Protein AF-A0A7C5PX32-F1 (afdb_monomer_lite)

Sequence (142 aa):
PVPVNSYALRSGPKAGMATVAAAGPLSNLALAILAAIPVRLGVVEAASIFSGGMLNFFLPTTSQLFYTFIWLNVVLLLFNLLPIAPLDGFKVLLGFLPWPASETFRKSEPFGPLILLALVFLPTGLTTILTGLTNWIVGILV

Structure (mmCIF, N/CA/C/O backbone):
data_AF-A0A7C5PX32-F1
#
_entry.id   AF-A0A7C5PX32-F1
#
loop_
_atom_site.group_PDB
_atom_site.id
_atom_site.type_symbol
_atom_site.label_atom_id
_atom_site.label_alt_id
_atom_site.label_comp_id
_atom_site.label_asym_id
_atom_site.label_entity_id
_atom_site.label_seq_id
_atom_site.pdbx_PDB_ins_code
_atom_site.Cartn_x
_atom_site.Cartn_y
_atom_site.Cartn_z
_atom_site.occupancy
_atom_site.B_iso_or_equiv
_atom_site.auth_seq_id
_atom_site.auth_comp_id
_atom_site.auth_asym_id
_atom_site.auth_atom_id
_atom_site.pdbx_PDB_model_num
ATOM 1 N N . PRO A 1 1 ? -7.378 14.233 2.253 1.00 53.72 1 PRO A N 1
ATOM 2 C CA . PRO A 1 1 ? -8.317 13.097 2.402 1.00 53.72 1 PRO A CA 1
ATOM 3 C C . PRO A 1 1 ? -9.774 13.573 2.397 1.00 53.72 1 PRO A C 1
ATOM 5 O O . PRO A 1 1 ? -10.098 14.551 3.064 1.00 53.72 1 PRO A O 1
ATOM 8 N N . VAL A 1 2 ? -10.626 12.906 1.617 1.00 65.50 2 VAL A N 1
ATOM 9 C CA . VAL A 1 2 ? -12.067 13.193 1.593 1.00 65.50 2 VAL A CA 1
ATOM 10 C C . VAL A 1 2 ? -12.720 12.409 2.740 1.00 65.50 2 VAL A C 1
ATOM 12 O O . VAL A 1 2 ? -12.552 11.189 2.788 1.00 65.50 2 VAL A O 1
ATOM 15 N N . PRO A 1 3 ? -13.400 13.064 3.698 1.00 77.44 3 PRO A N 1
ATOM 16 C CA . PRO A 1 3 ? -14.045 12.369 4.806 1.00 77.44 3 PRO A CA 1
ATOM 17 C C . PRO A 1 3 ? -15.200 11.495 4.299 1.00 77.44 3 PRO A C 1
ATOM 19 O O . PRO A 1 3 ? -16.061 11.956 3.553 1.00 77.44 3 PRO A O 1
ATOM 22 N N . VAL A 1 4 ? -15.215 10.225 4.715 1.00 80.75 4 VAL A N 1
ATOM 23 C CA . VAL A 1 4 ? -16.259 9.249 4.368 1.00 80.75 4 VAL A CA 1
ATOM 24 C C . VAL A 1 4 ? -17.163 9.042 5.575 1.00 80.75 4 VAL A C 1
ATOM 26 O O . VAL A 1 4 ? -16.684 8.771 6.676 1.00 80.75 4 VAL A O 1
ATOM 29 N N . ASN A 1 5 ? -18.476 9.140 5.374 1.00 86.06 5 ASN A N 1
ATOM 30 C CA . ASN A 1 5 ? -19.449 8.815 6.412 1.00 86.06 5 ASN A CA 1
ATOM 31 C C . ASN A 1 5 ? -19.663 7.294 6.474 1.00 86.06 5 ASN A C 1
ATOM 33 O O . ASN A 1 5 ? -20.318 6.721 5.604 1.00 86.06 5 ASN A O 1
ATOM 37 N N . SER A 1 6 ? -19.133 6.646 7.513 1.00 83.44 6 SER A N 1
ATOM 38 C CA . SER A 1 6 ? -19.230 5.193 7.699 1.00 83.44 6 SER A CA 1
ATOM 39 C C . SER A 1 6 ? -20.674 4.703 7.859 1.00 83.44 6 SER A C 1
ATOM 41 O O . SER A 1 6 ? -21.015 3.633 7.359 1.00 83.44 6 SER A O 1
ATOM 43 N N . TYR A 1 7 ? -21.556 5.490 8.479 1.00 86.56 7 TYR A N 1
ATOM 44 C CA . TYR A 1 7 ? -22.955 5.110 8.714 1.00 86.56 7 TYR A CA 1
ATOM 45 C C . TYR A 1 7 ? -23.816 5.111 7.445 1.00 86.56 7 TYR A C 1
ATOM 47 O O . TYR A 1 7 ? -24.890 4.518 7.440 1.00 86.56 7 TYR A O 1
ATOM 55 N N . ALA A 1 8 ? -23.349 5.740 6.363 1.00 88.38 8 ALA A N 1
ATOM 56 C CA . ALA A 1 8 ? -24.052 5.783 5.082 1.00 88.38 8 ALA A CA 1
ATOM 57 C C . ALA A 1 8 ? -23.700 4.606 4.147 1.00 88.38 8 ALA A C 1
ATOM 59 O O . ALA A 1 8 ? -24.224 4.516 3.036 1.00 88.38 8 ALA A O 1
ATOM 60 N N . LEU A 1 9 ? -22.793 3.709 4.555 1.00 88.81 9 LEU A N 1
ATOM 61 C CA . LEU A 1 9 ? -22.312 2.618 3.708 1.00 88.81 9 LEU A CA 1
ATOM 62 C C . LEU A 1 9 ? -23.274 1.423 3.727 1.00 88.81 9 LEU A C 1
ATOM 64 O O . LEU A 1 9 ? -23.661 0.939 4.789 1.00 88.81 9 LEU A O 1
ATOM 68 N N . ARG A 1 10 ? -23.607 0.899 2.536 1.00 83.88 10 ARG A N 1
ATOM 69 C CA . ARG A 1 10 ? -24.564 -0.215 2.350 1.00 83.88 10 ARG A CA 1
ATOM 70 C C . ARG A 1 10 ? -24.198 -1.471 3.141 1.00 83.88 10 ARG A C 1
ATOM 72 O O . ARG A 1 10 ? -25.077 -2.124 3.687 1.00 83.88 10 ARG A O 1
ATOM 79 N N . SER A 1 11 ? -22.908 -1.787 3.224 1.00 86.31 11 SER A N 1
ATOM 80 C CA . SER A 1 11 ? -22.393 -2.958 3.950 1.00 86.31 11 SER A CA 1
ATOM 81 C C . SER A 1 11 ? -22.261 -2.721 5.465 1.00 86.31 11 SER A C 1
ATOM 83 O O . SER A 1 11 ? -21.638 -3.515 6.165 1.00 86.31 11 SER A O 1
ATOM 85 N N . GLY A 1 12 ? -22.801 -1.613 5.982 1.00 87.00 12 GLY A N 1
ATOM 86 C CA . GLY A 1 12 ? -22.623 -1.169 7.360 1.00 87.00 12 GLY A CA 1
ATOM 87 C C . GLY A 1 12 ? -21.276 -0.471 7.600 1.00 87.00 12 GLY A C 1
ATOM 88 O O . GLY A 1 12 ? -20.371 -0.525 6.761 1.00 87.00 12 GLY A O 1
ATOM 89 N N . PRO A 1 13 ? -21.102 0.173 8.767 1.00 85.06 13 PRO A N 1
ATOM 90 C CA . PRO A 1 13 ? -19.966 1.056 9.030 1.00 85.06 13 PRO A CA 1
ATOM 91 C C . PRO A 1 13 ? -18.620 0.337 9.037 1.00 85.06 13 PRO A C 1
ATOM 93 O O . PRO A 1 13 ? -17.615 0.909 8.634 1.00 85.06 13 PRO A O 1
ATOM 96 N N . LYS A 1 14 ? -18.592 -0.928 9.452 1.00 85.12 14 LYS A N 1
ATOM 97 C CA . LYS A 1 14 ? -17.362 -1.707 9.584 1.00 85.12 14 LYS A CA 1
ATOM 98 C C . LYS A 1 14 ? -16.898 -2.295 8.250 1.00 85.12 14 LYS A C 1
ATOM 100 O O . LYS A 1 14 ? -15.818 -1.958 7.769 1.00 85.12 14 LYS A O 1
ATOM 105 N N . ALA A 1 15 ? -17.729 -3.131 7.627 1.00 86.38 15 ALA A N 1
ATOM 106 C CA . ALA A 1 15 ? -17.393 -3.751 6.346 1.00 86.38 15 ALA A CA 1
ATOM 107 C C . ALA A 1 15 ? -17.349 -2.721 5.206 1.00 86.38 15 ALA A C 1
ATOM 109 O O . ALA A 1 15 ? -16.509 -2.822 4.312 1.00 86.38 15 ALA A O 1
ATOM 110 N N . GLY A 1 16 ? -18.191 -1.685 5.262 1.00 89.38 16 GLY A N 1
ATOM 111 C CA . GLY A 1 16 ? -18.134 -0.568 4.327 1.00 89.38 16 GLY A CA 1
ATOM 112 C C . GLY A 1 16 ? -16.792 0.162 4.388 1.00 89.38 16 GLY A C 1
ATOM 113 O O . GLY A 1 16 ? -16.152 0.335 3.354 1.00 89.38 16 GLY A O 1
ATOM 114 N N . MET A 1 17 ? -16.329 0.541 5.584 1.00 91.00 17 MET A N 1
ATOM 115 C CA . MET A 1 17 ? -15.040 1.229 5.737 1.00 91.00 17 MET A CA 1
ATOM 116 C C . MET A 1 17 ? -13.861 0.365 5.288 1.00 91.00 17 MET A C 1
ATOM 118 O O . MET A 1 17 ? -12.936 0.878 4.667 1.00 91.00 17 MET A O 1
ATOM 122 N N . ALA A 1 18 ? -13.909 -0.942 5.545 1.00 91.12 18 ALA A N 1
ATOM 123 C CA . ALA A 1 18 ? -12.892 -1.871 5.065 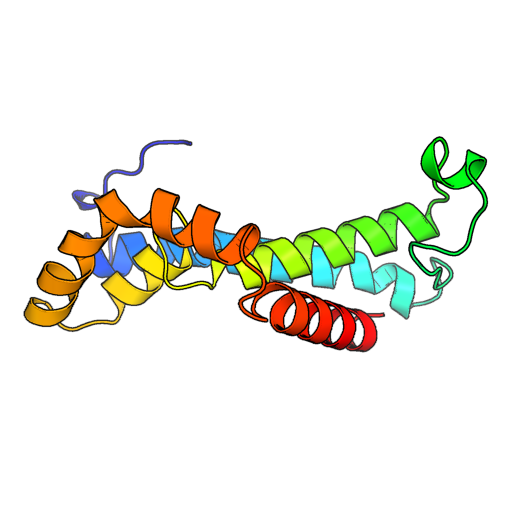1.00 91.12 18 ALA A CA 1
ATOM 124 C C . ALA A 1 18 ? -12.883 -2.000 3.537 1.00 91.12 18 ALA A C 1
ATOM 126 O O . ALA A 1 18 ? -11.816 -2.038 2.935 1.00 91.12 18 ALA A O 1
ATOM 127 N N . THR A 1 19 ? -14.056 -1.993 2.899 1.00 90.88 19 THR A N 1
ATOM 128 C CA . THR A 1 19 ? -14.169 -2.009 1.431 1.00 90.88 19 THR A CA 1
ATOM 129 C C . THR A 1 19 ? -13.584 -0.734 0.821 1.00 90.88 19 THR A C 1
ATOM 131 O O . THR A 1 19 ? -12.829 -0.797 -0.145 1.00 90.88 19 THR A O 1
ATOM 134 N N . VAL A 1 20 ? -13.886 0.426 1.413 1.00 91.12 20 VAL A N 1
ATOM 135 C CA . VAL A 1 20 ? -13.322 1.715 0.985 1.00 91.12 20 VAL A CA 1
ATOM 136 C C . VAL A 1 20 ? -11.804 1.733 1.162 1.00 91.12 20 VAL A C 1
ATOM 138 O O . VAL A 1 20 ? -11.096 2.161 0.259 1.00 91.12 20 VAL A O 1
ATOM 141 N N . ALA A 1 21 ? -11.295 1.230 2.288 1.00 91.44 21 ALA A N 1
ATOM 142 C CA . ALA A 1 21 ? -9.859 1.144 2.531 1.00 91.44 21 ALA A CA 1
ATOM 143 C C . ALA A 1 21 ? -9.162 0.195 1.542 1.00 91.44 21 ALA A C 1
ATOM 145 O O . ALA A 1 21 ? -8.103 0.523 1.022 1.00 91.44 21 ALA A O 1
ATOM 146 N N . ALA A 1 22 ? -9.779 -0.940 1.201 1.00 93.69 22 ALA A N 1
ATOM 147 C CA . ALA A 1 22 ? -9.233 -1.873 0.216 1.00 93.69 22 ALA A CA 1
ATOM 148 C C . ALA A 1 22 ? -9.116 -1.267 -1.196 1.00 93.69 22 ALA A C 1
ATOM 150 O O . ALA A 1 22 ? -8.268 -1.703 -1.977 1.00 93.69 22 ALA A O 1
ATOM 151 N N . ALA A 1 23 ? -9.913 -0.244 -1.526 1.00 93.44 23 ALA A N 1
ATOM 152 C CA . ALA A 1 23 ? -9.848 0.423 -2.824 1.00 93.44 23 ALA A CA 1
ATOM 153 C C . ALA A 1 23 ? -8.473 1.060 -3.096 1.00 93.44 23 ALA A C 1
ATOM 155 O O . ALA A 1 23 ? -8.028 1.055 -4.242 1.00 93.44 23 ALA A O 1
ATOM 156 N N . GLY A 1 24 ? -7.775 1.546 -2.062 1.00 92.25 24 GLY A N 1
ATOM 157 C CA . GLY A 1 24 ? -6.422 2.097 -2.182 1.00 92.25 24 GLY A CA 1
ATOM 158 C C . GLY A 1 24 ? -5.420 1.062 -2.713 1.00 92.25 24 GLY A C 1
ATOM 159 O O . GLY A 1 24 ? -4.969 1.201 -3.852 1.00 92.25 24 GLY A O 1
ATOM 160 N N . PRO A 1 25 ? -5.114 -0.013 -1.958 1.00 95.12 25 PRO A N 1
ATOM 161 C CA . PRO A 1 25 ? -4.276 -1.122 -2.417 1.00 95.12 25 PRO A CA 1
ATOM 162 C C . PRO A 1 25 ? -4.681 -1.665 -3.795 1.00 95.12 25 PRO A C 1
ATOM 164 O O . PRO A 1 25 ? -3.830 -1.829 -4.667 1.00 95.12 25 PRO A O 1
ATOM 167 N N . LEU A 1 26 ? -5.978 -1.891 -4.029 1.00 96.44 26 LEU A N 1
ATOM 168 C CA . LEU A 1 26 ? -6.464 -2.427 -5.304 1.00 96.44 26 LEU A CA 1
ATOM 169 C C . LEU A 1 26 ? -6.217 -1.474 -6.480 1.00 96.44 26 LEU A C 1
ATOM 171 O O . LEU A 1 26 ? -5.853 -1.932 -7.562 1.00 96.44 26 LEU A O 1
ATOM 175 N N . SER A 1 27 ? -6.364 -0.162 -6.277 1.00 96.62 27 SER A N 1
ATOM 176 C CA . SER A 1 27 ? -6.051 0.839 -7.302 1.00 96.62 27 SER A CA 1
ATOM 177 C C . SER A 1 27 ? -4.561 0.867 -7.640 1.00 96.62 27 SER A C 1
ATOM 179 O O . SER A 1 27 ? -4.215 0.847 -8.817 1.00 96.62 27 SER A O 1
ATOM 181 N N . ASN A 1 28 ? -3.682 0.797 -6.637 1.00 97.38 28 ASN A N 1
ATOM 182 C CA . ASN A 1 28 ? -2.236 0.718 -6.851 1.00 97.38 28 ASN A CA 1
ATOM 183 C C . ASN A 1 28 ? -1.854 -0.545 -7.638 1.00 97.38 28 ASN A C 1
ATOM 185 O O . ASN A 1 28 ? -1.089 -0.476 -8.597 1.00 97.38 28 ASN A O 1
ATOM 189 N N . LEU A 1 29 ? -2.431 -1.700 -7.288 1.00 97.19 29 LEU A N 1
ATOM 190 C CA . LEU A 1 29 ? -2.226 -2.938 -8.041 1.00 97.19 29 LEU A CA 1
ATOM 191 C C . LEU A 1 29 ? -2.691 -2.797 -9.498 1.00 97.19 29 LEU A C 1
ATOM 193 O O . LEU A 1 29 ? -1.957 -3.162 -10.415 1.00 97.19 29 LEU A O 1
ATOM 197 N N . ALA A 1 30 ? -3.887 -2.248 -9.721 1.00 97.81 30 ALA A N 1
ATOM 198 C CA . ALA A 1 30 ? -4.421 -2.041 -11.062 1.00 97.81 30 ALA A CA 1
ATOM 199 C C . ALA A 1 30 ? -3.526 -1.107 -11.890 1.00 97.81 30 ALA A C 1
ATOM 201 O O . ALA A 1 30 ? -3.204 -1.424 -13.032 1.00 97.81 30 ALA A O 1
ATOM 202 N N . LEU A 1 31 ? -3.068 0.006 -11.311 1.00 97.62 31 LEU A N 1
ATOM 203 C CA . LEU A 1 31 ? -2.163 0.950 -11.968 1.00 97.62 31 LEU A CA 1
ATOM 204 C C . LEU A 1 31 ? -0.810 0.311 -12.308 1.00 97.62 31 LEU A C 1
ATOM 206 O O . LEU A 1 31 ? -0.316 0.509 -13.417 1.00 97.62 31 LEU A O 1
ATOM 210 N N . ALA A 1 32 ? -0.238 -0.489 -11.402 1.00 96.69 32 ALA A N 1
ATOM 211 C CA . ALA A 1 32 ? 0.997 -1.227 -11.662 1.00 96.69 32 ALA A CA 1
ATOM 212 C C . ALA A 1 32 ? 0.837 -2.212 -12.830 1.00 96.69 32 ALA A C 1
ATOM 214 O O . ALA A 1 32 ? 1.678 -2.244 -13.726 1.00 96.69 32 ALA A O 1
ATOM 215 N N . ILE A 1 33 ? -0.260 -2.977 -12.857 1.00 96.44 33 ILE A N 1
ATOM 216 C CA . ILE A 1 33 ? -0.553 -3.927 -13.940 1.00 96.44 33 ILE A CA 1
ATOM 217 C C . ILE A 1 33 ? -0.745 -3.190 -15.268 1.00 96.44 33 ILE A C 1
ATOM 219 O O . ILE A 1 33 ? -0.142 -3.569 -16.268 1.00 96.44 33 ILE A O 1
ATOM 223 N N . LEU A 1 34 ? -1.550 -2.125 -15.288 1.00 96.50 34 LEU A N 1
ATOM 224 C CA . LEU A 1 34 ? -1.817 -1.360 -16.507 1.00 96.50 34 LEU A CA 1
ATOM 225 C C . LEU A 1 34 ? -0.541 -0.735 -17.083 1.00 96.50 34 LEU A C 1
ATOM 227 O O . LEU A 1 34 ? -0.344 -0.761 -18.296 1.00 96.50 34 LEU A O 1
ATOM 231 N N . ALA A 1 35 ? 0.348 -0.226 -16.228 1.00 94.44 35 ALA A N 1
ATOM 232 C CA . ALA A 1 35 ? 1.635 0.310 -16.657 1.00 94.44 35 ALA A CA 1
ATOM 233 C C . ALA A 1 35 ? 2.629 -0.778 -17.099 1.00 94.44 35 ALA A C 1
ATOM 235 O O . ALA A 1 35 ? 3.489 -0.507 -17.931 1.00 94.44 35 ALA A O 1
ATOM 236 N N . ALA A 1 36 ? 2.508 -2.012 -16.606 1.00 93.38 36 ALA A N 1
ATOM 237 C CA . ALA A 1 36 ? 3.358 -3.121 -17.034 1.00 93.38 36 ALA A CA 1
ATOM 238 C C . ALA A 1 36 ? 3.014 -3.644 -18.441 1.00 93.38 36 ALA A C 1
ATOM 240 O O . ALA A 1 36 ? 3.889 -4.183 -19.119 1.00 93.38 36 ALA A O 1
ATOM 241 N N . ILE A 1 37 ? 1.774 -3.458 -18.917 1.00 94.38 37 ILE A N 1
ATOM 242 C CA . ILE A 1 37 ? 1.323 -3.969 -20.225 1.00 94.38 37 ILE A CA 1
ATOM 243 C C . ILE A 1 37 ? 2.213 -3.476 -21.387 1.00 94.38 37 ILE A C 1
ATOM 245 O O . ILE A 1 37 ? 2.722 -4.326 -22.119 1.00 94.38 37 ILE A O 1
ATOM 249 N N . PRO A 1 38 ? 2.471 -2.164 -21.578 1.00 90.75 38 PRO A N 1
ATOM 250 C CA . PRO A 1 38 ? 3.331 -1.693 -22.669 1.00 90.75 38 PRO A CA 1
ATOM 251 C C . PRO A 1 38 ? 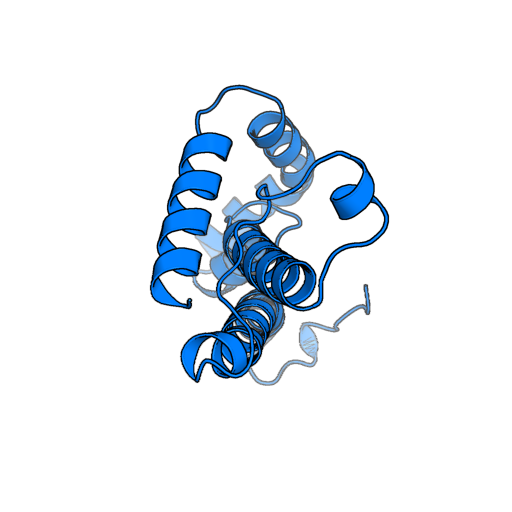4.768 -2.216 -22.593 1.00 90.75 38 PRO A C 1
ATOM 253 O O . PRO A 1 38 ? 5.380 -2.468 -23.629 1.00 90.75 38 PRO A O 1
ATOM 256 N N . VAL A 1 39 ? 5.298 -2.408 -21.381 1.00 89.94 39 VAL A N 1
ATOM 257 C CA . VAL A 1 39 ? 6.653 -2.941 -21.182 1.00 89.94 39 VAL A CA 1
ATOM 258 C C . VAL A 1 39 ? 6.708 -4.409 -21.604 1.00 89.94 39 VAL A C 1
ATOM 260 O O . VAL A 1 39 ? 7.581 -4.815 -22.365 1.00 89.94 39 VAL A O 1
ATOM 263 N N . ARG A 1 40 ? 5.708 -5.200 -21.206 1.00 88.56 40 ARG A N 1
ATOM 264 C CA . ARG A 1 40 ? 5.639 -6.632 -21.520 1.00 88.56 40 ARG A CA 1
ATOM 265 C C . ARG A 1 40 ? 5.349 -6.934 -22.987 1.00 88.56 40 ARG A C 1
ATOM 267 O O . ARG A 1 40 ? 5.747 -7.979 -23.492 1.00 88.56 40 ARG A O 1
ATOM 274 N N . LEU A 1 41 ? 4.667 -6.021 -23.673 1.00 91.62 41 LEU A N 1
ATOM 275 C CA . LEU A 1 41 ? 4.454 -6.083 -25.119 1.00 91.62 41 LEU A CA 1
ATOM 276 C C . LEU A 1 41 ? 5.678 -5.612 -25.926 1.00 91.62 41 LEU A C 1
ATOM 278 O O . LEU A 1 41 ? 5.624 -5.622 -27.153 1.00 91.62 41 LEU A O 1
ATOM 282 N N . GLY A 1 42 ? 6.760 -5.181 -25.267 1.00 86.75 42 GLY A N 1
ATOM 283 C CA . GLY A 1 42 ? 7.967 -4.675 -25.927 1.00 86.75 42 GLY A CA 1
ATOM 284 C C . GLY A 1 42 ? 7.792 -3.303 -26.584 1.00 86.75 42 GLY A C 1
ATOM 285 O O . GLY A 1 42 ? 8.658 -2.877 -27.341 1.00 86.75 42 GLY A O 1
ATOM 286 N N . VAL A 1 43 ? 6.687 -2.599 -26.305 1.00 88.25 43 VAL A N 1
ATOM 287 C CA . VAL A 1 43 ? 6.459 -1.217 -26.768 1.00 88.25 43 VAL A CA 1
ATOM 288 C C . VAL A 1 43 ? 7.384 -0.249 -26.028 1.00 88.25 43 VAL A C 1
ATOM 290 O O . VAL A 1 43 ? 7.797 0.770 -26.574 1.00 88.25 43 VAL A O 1
ATOM 293 N N . VAL A 1 44 ? 7.715 -0.579 -24.779 1.00 84.62 44 VAL A N 1
ATOM 294 C CA . VAL A 1 44 ? 8.679 0.137 -23.947 1.00 84.62 44 VAL A CA 1
ATOM 295 C C . VAL A 1 44 ? 9.790 -0.838 -23.577 1.00 84.62 44 VAL A C 1
ATOM 297 O O . VAL A 1 44 ? 9.510 -1.915 -23.058 1.00 84.62 44 VAL A O 1
ATOM 300 N N . GLU A 1 45 ? 11.046 -0.469 -23.828 1.00 79.06 45 GLU A N 1
ATOM 301 C CA . GLU A 1 45 ? 12.188 -1.296 -23.432 1.00 79.06 45 GLU A CA 1
ATOM 302 C C . GLU A 1 45 ? 12.229 -1.480 -21.911 1.00 79.06 45 GLU A C 1
ATOM 304 O O . GLU A 1 45 ? 12.031 -0.530 -21.147 1.00 79.06 45 GLU A O 1
ATOM 309 N N . ALA A 1 46 ? 12.525 -2.702 -21.467 1.00 67.06 46 ALA A N 1
ATOM 310 C CA . ALA A 1 46 ? 12.755 -2.981 -20.059 1.00 67.06 46 ALA A CA 1
ATOM 311 C C . ALA A 1 46 ? 14.055 -2.289 -19.613 1.00 67.06 46 ALA A C 1
ATOM 313 O O . ALA A 1 46 ? 15.157 -2.747 -19.907 1.00 67.06 46 ALA A O 1
ATOM 314 N N . ALA A 1 47 ? 13.923 -1.165 -18.911 1.00 66.00 47 ALA A N 1
ATOM 315 C CA . ALA A 1 47 ? 15.039 -0.478 -18.270 1.00 66.00 47 ALA A CA 1
ATOM 316 C C . ALA A 1 47 ? 15.045 -0.751 -16.766 1.00 66.00 47 ALA A C 1
ATOM 318 O O . ALA A 1 47 ? 13.999 -0.933 -16.148 1.00 66.00 47 ALA A O 1
ATOM 319 N N . SER A 1 48 ? 16.229 -0.718 -16.157 1.00 63.31 48 SER A N 1
ATOM 320 C CA . SER A 1 48 ? 16.347 -0.702 -14.698 1.00 63.31 48 SER A CA 1
ATOM 321 C C . SER A 1 48 ? 16.249 0.733 -14.168 1.00 63.31 48 SER A C 1
ATOM 323 O O . SER A 1 48 ? 16.707 1.671 -14.822 1.00 63.31 48 SER A O 1
ATOM 325 N N . ILE A 1 49 ? 15.713 0.920 -12.954 1.00 57.84 49 ILE A N 1
ATOM 326 C CA . ILE A 1 49 ? 15.641 2.247 -12.293 1.00 57.84 49 ILE A CA 1
ATOM 327 C C . ILE A 1 49 ? 17.027 2.904 -12.214 1.00 57.84 49 ILE A C 1
ATOM 329 O O . ILE A 1 49 ? 17.152 4.120 -12.318 1.00 57.84 49 ILE A O 1
ATOM 333 N N . PHE A 1 50 ? 18.078 2.092 -12.072 1.00 57.16 50 PHE A N 1
ATOM 334 C CA . PHE A 1 50 ? 19.443 2.551 -11.817 1.00 57.16 50 PHE A CA 1
ATOM 335 C C . PHE A 1 50 ? 20.368 2.502 -13.041 1.00 57.16 50 PHE A C 1
ATOM 337 O O . PHE A 1 50 ? 21.552 2.812 -12.920 1.00 57.16 50 PHE A O 1
ATOM 344 N N . SER A 1 51 ? 19.869 2.140 -14.230 1.00 56.94 51 SER A N 1
ATOM 345 C CA . SER A 1 51 ? 20.671 2.209 -15.457 1.00 56.94 51 SER A CA 1
ATOM 346 C C . SER A 1 51 ? 20.711 3.650 -15.957 1.00 56.94 51 SER A C 1
ATOM 348 O O . SER A 1 51 ? 19.852 4.085 -16.722 1.00 56.94 51 SER A O 1
ATOM 350 N N . GLY A 1 52 ? 21.694 4.416 -15.489 1.00 59.03 52 GLY A N 1
ATOM 351 C CA . GLY A 1 52 ? 21.916 5.787 -15.935 1.00 59.03 52 GLY A CA 1
ATOM 352 C C . GLY A 1 52 ? 22.785 6.605 -14.989 1.00 59.03 52 GLY A C 1
ATOM 353 O O . GLY A 1 52 ? 22.667 6.486 -13.775 1.00 59.03 52 GLY A O 1
ATOM 354 N N . GLY A 1 53 ? 23.652 7.457 -15.542 1.00 62.81 53 GLY A N 1
ATOM 355 C CA . GLY A 1 53 ? 24.370 8.469 -14.758 1.00 62.81 53 GLY A CA 1
ATOM 356 C C . GLY A 1 53 ? 23.431 9.563 -14.230 1.00 62.81 53 GLY A C 1
ATOM 357 O O . GLY A 1 53 ? 22.245 9.578 -14.552 1.00 62.81 53 GLY A O 1
ATOM 358 N N . MET A 1 54 ? 23.963 10.528 -13.467 1.00 61.97 54 MET A N 1
ATOM 359 C CA . MET A 1 54 ? 23.175 11.607 -12.836 1.00 61.97 54 MET A CA 1
ATOM 360 C C . MET A 1 54 ? 22.223 12.357 -13.785 1.00 61.97 54 MET A C 1
ATOM 362 O O . MET A 1 54 ? 21.195 12.853 -13.337 1.00 61.97 54 MET A O 1
ATOM 366 N N . LEU A 1 55 ? 22.524 12.437 -15.085 1.00 63.84 55 LEU A N 1
ATOM 367 C CA . LEU A 1 55 ? 21.638 13.072 -16.068 1.00 63.84 55 LEU A CA 1
ATOM 368 C C . LEU A 1 55 ? 20.287 12.353 -16.210 1.00 63.84 55 LEU A C 1
ATOM 370 O O . LEU A 1 55 ? 19.264 13.024 -16.316 1.00 63.84 55 LEU A O 1
ATOM 374 N N . ASN A 1 56 ? 20.257 11.020 -16.116 1.00 66.81 56 ASN A N 1
ATOM 375 C CA . ASN A 1 56 ? 19.017 10.239 -16.202 1.00 66.81 56 ASN A CA 1
ATOM 376 C C . ASN A 1 56 ? 18.150 10.376 -14.940 1.00 66.81 56 ASN A C 1
ATOM 378 O O . ASN A 1 56 ? 16.968 10.053 -14.972 1.00 66.81 56 ASN A O 1
ATOM 382 N N . PHE A 1 57 ? 18.712 10.872 -13.832 1.00 66.44 57 PHE A N 1
ATOM 383 C CA . PHE A 1 57 ? 17.925 11.222 -12.648 1.00 66.44 57 PHE A CA 1
ATOM 384 C C . PHE A 1 57 ? 17.091 12.491 -12.882 1.00 66.44 57 PHE A C 1
ATOM 386 O O . PHE A 1 57 ? 15.954 12.575 -12.427 1.00 66.44 57 PHE A O 1
ATOM 393 N N . PHE A 1 58 ? 17.636 13.470 -13.615 1.00 70.69 58 PHE A N 1
ATOM 394 C CA . PHE A 1 58 ? 16.938 14.723 -13.928 1.00 70.69 58 PHE A CA 1
ATOM 395 C C . PHE A 1 58 ? 16.061 14.626 -15.182 1.00 70.69 58 PHE A C 1
ATOM 397 O O . PHE A 1 58 ? 15.029 15.289 -15.255 1.00 70.69 58 PHE A O 1
ATOM 404 N N . LEU A 1 59 ? 16.459 13.808 -16.160 1.00 77.44 59 LEU A N 1
ATOM 405 C CA . LEU A 1 59 ? 15.740 13.584 -17.415 1.00 77.44 59 LEU A CA 1
ATOM 406 C C . LEU A 1 59 ? 15.545 12.077 -17.636 1.00 77.44 59 LEU A C 1
ATOM 408 O O . LEU A 1 59 ? 16.269 11.474 -18.431 1.00 77.44 59 LEU A O 1
ATOM 412 N N . PRO A 1 60 ? 14.602 11.449 -16.912 1.00 78.44 60 PRO A N 1
ATOM 413 C CA . PRO A 1 60 ? 14.353 10.023 -17.044 1.00 78.44 60 PRO A CA 1
ATOM 414 C C . PRO A 1 60 ? 13.807 9.691 -18.434 1.00 78.44 60 PRO A C 1
ATOM 416 O O . PRO A 1 60 ? 12.962 10.404 -18.984 1.00 78.44 60 PRO A O 1
ATOM 419 N N . THR A 1 61 ? 14.264 8.576 -18.998 1.00 84.00 61 THR A N 1
ATOM 420 C CA . THR A 1 61 ? 13.707 8.038 -20.241 1.00 84.00 61 THR A CA 1
ATOM 421 C C . THR A 1 61 ? 12.271 7.560 -20.023 1.00 84.00 61 THR A C 1
ATOM 423 O O . THR A 1 61 ? 11.846 7.272 -18.901 1.00 84.00 61 THR A O 1
ATOM 426 N N . THR A 1 62 ? 11.512 7.393 -21.109 1.00 84.69 62 THR A N 1
ATOM 427 C CA . THR A 1 62 ? 10.163 6.810 -21.045 1.00 84.69 62 THR A CA 1
ATOM 428 C C . THR A 1 62 ? 10.171 5.454 -20.332 1.00 84.69 62 THR A C 1
ATOM 430 O O . THR A 1 62 ? 9.340 5.219 -19.461 1.00 84.69 62 THR A O 1
ATOM 433 N N . SER A 1 63 ? 11.151 4.591 -20.613 1.00 84.88 63 SER A N 1
ATOM 434 C CA . SER A 1 63 ? 11.293 3.294 -19.941 1.00 84.88 63 SER A CA 1
ATOM 435 C C . SER A 1 63 ? 11.528 3.412 -18.432 1.00 84.88 63 SER A C 1
ATOM 437 O O . SER A 1 63 ? 10.888 2.705 -17.653 1.00 84.88 63 SER A O 1
ATOM 439 N N . GLN A 1 64 ? 12.366 4.354 -17.996 1.00 85.00 64 GLN A N 1
ATOM 440 C CA . GLN A 1 64 ? 12.596 4.620 -16.574 1.00 85.00 64 GLN A CA 1
ATOM 441 C C . GLN A 1 64 ? 11.351 5.169 -15.873 1.00 85.00 64 GLN A C 1
ATOM 443 O O . GLN A 1 64 ? 11.085 4.798 -14.728 1.00 85.00 64 GLN A O 1
ATOM 448 N N . LEU A 1 65 ? 10.565 6.015 -16.547 1.00 88.25 65 LEU A N 1
ATOM 449 C CA . LEU A 1 65 ? 9.301 6.525 -16.013 1.00 88.25 65 LEU A CA 1
ATOM 450 C C . LEU A 1 65 ? 8.291 5.399 -15.784 1.00 88.25 65 LEU A C 1
ATOM 452 O O . LEU A 1 65 ? 7.715 5.316 -14.701 1.00 88.25 65 LEU A O 1
ATOM 456 N N . PHE A 1 66 ? 8.118 4.507 -16.763 1.00 90.38 66 PHE A N 1
ATOM 457 C CA . PHE A 1 66 ? 7.235 3.346 -16.633 1.00 90.38 66 PHE A CA 1
ATOM 458 C C . PHE A 1 66 ? 7.676 2.435 -15.491 1.00 90.38 66 PHE A C 1
ATOM 460 O O . PHE A 1 66 ? 6.866 2.104 -14.626 1.00 90.38 66 PHE A O 1
ATOM 467 N N . TYR A 1 67 ? 8.962 2.085 -15.432 1.00 89.31 67 TYR A N 1
ATOM 468 C CA . TYR A 1 67 ? 9.462 1.219 -14.369 1.00 89.31 67 TYR A CA 1
ATOM 469 C C . TYR A 1 67 ? 9.306 1.871 -12.988 1.00 89.31 67 TYR A C 1
ATOM 471 O O . TYR A 1 67 ? 8.823 1.232 -12.056 1.00 89.31 67 TYR A O 1
ATOM 479 N N . THR A 1 68 ? 9.655 3.155 -12.847 1.00 90.19 68 THR A N 1
ATOM 480 C CA . THR A 1 68 ? 9.494 3.897 -11.584 1.00 90.19 68 THR A CA 1
ATOM 481 C C . THR A 1 68 ? 8.028 3.960 -11.170 1.00 90.19 68 THR A C 1
ATOM 483 O O . THR A 1 68 ? 7.709 3.758 -10.002 1.00 90.19 68 THR A O 1
ATOM 486 N N . PHE A 1 69 ? 7.119 4.184 -12.120 1.00 93.44 69 PHE A N 1
ATOM 487 C CA . PHE A 1 69 ? 5.685 4.209 -11.859 1.00 93.44 69 PHE A CA 1
ATOM 488 C C . PHE A 1 69 ? 5.158 2.847 -11.386 1.00 93.44 69 PHE A C 1
ATOM 490 O O . PHE A 1 69 ? 4.430 2.793 -10.393 1.00 93.44 69 PHE A O 1
ATOM 497 N N . ILE A 1 70 ? 5.545 1.749 -12.045 1.00 94.56 70 ILE A N 1
ATOM 498 C CA . ILE A 1 70 ? 5.181 0.384 -11.631 1.00 94.56 70 ILE A CA 1
ATOM 499 C C . ILE A 1 70 ? 5.726 0.116 -10.227 1.00 94.56 70 ILE A C 1
ATOM 501 O O . ILE A 1 70 ? 4.974 -0.280 -9.338 1.00 94.56 70 ILE A O 1
ATOM 505 N N . TRP A 1 71 ? 7.014 0.390 -10.007 1.00 93.94 71 TRP A N 1
ATOM 506 C CA . TRP A 1 71 ? 7.681 0.165 -8.729 1.00 93.94 71 TRP A CA 1
ATOM 507 C C . TRP A 1 71 ? 7.017 0.950 -7.594 1.00 93.94 71 TRP A C 1
ATOM 509 O O . TRP A 1 71 ? 6.686 0.365 -6.566 1.00 93.94 71 TRP A O 1
ATOM 519 N N . LEU A 1 72 ? 6.728 2.241 -7.790 1.00 94.81 72 LEU A N 1
ATOM 520 C CA . LEU A 1 72 ? 6.043 3.070 -6.794 1.00 94.81 72 LEU A CA 1
ATOM 521 C C . LEU A 1 72 ? 4.647 2.543 -6.467 1.00 94.81 72 LEU A C 1
ATOM 523 O O . LEU A 1 72 ? 4.294 2.464 -5.294 1.00 94.81 72 LEU A O 1
ATOM 527 N N . ASN A 1 73 ? 3.862 2.147 -7.469 1.00 97.31 73 ASN A N 1
ATOM 528 C CA . ASN A 1 73 ? 2.539 1.578 -7.225 1.00 97.31 73 ASN A CA 1
ATOM 529 C C . ASN A 1 73 ? 2.623 0.247 -6.462 1.00 97.31 73 ASN A C 1
ATOM 531 O O . ASN A 1 73 ? 1.839 0.026 -5.544 1.00 97.31 73 ASN A O 1
ATOM 535 N N . VAL A 1 74 ? 3.603 -0.613 -6.757 1.00 96.94 74 VAL A N 1
ATOM 536 C CA . VAL A 1 74 ? 3.825 -1.854 -5.993 1.00 96.94 74 VAL A CA 1
ATOM 537 C C . VAL A 1 74 ? 4.255 -1.556 -4.552 1.00 96.94 74 VAL A C 1
ATOM 539 O O . VAL A 1 74 ? 3.724 -2.163 -3.622 1.00 96.94 74 VAL A O 1
ATOM 542 N N . VAL A 1 75 ? 5.154 -0.592 -4.332 1.00 95.50 75 VAL A N 1
ATOM 543 C CA . VAL A 1 75 ? 5.536 -0.168 -2.974 1.00 95.50 75 VAL A CA 1
ATOM 544 C C . VAL A 1 75 ? 4.331 0.375 -2.219 1.00 95.50 75 VAL A C 1
ATOM 546 O O . VAL A 1 75 ? 4.091 -0.038 -1.089 1.00 95.50 75 VAL A O 1
ATOM 549 N N . LEU A 1 76 ? 3.544 1.263 -2.831 1.00 95.62 76 LEU A N 1
ATOM 550 C CA . LEU A 1 76 ? 2.346 1.833 -2.214 1.00 95.62 76 LEU A CA 1
ATOM 551 C C . LEU A 1 76 ? 1.287 0.763 -1.931 1.00 95.62 76 LEU A C 1
ATOM 553 O O . LEU A 1 76 ? 0.623 0.829 -0.901 1.00 95.62 76 LEU A O 1
ATOM 557 N N . LEU A 1 77 ? 1.134 -0.232 -2.809 1.00 96.88 77 LEU A N 1
ATOM 558 C CA . LEU A 1 77 ? 0.307 -1.415 -2.572 1.00 96.88 77 LEU A CA 1
ATOM 559 C C . LEU A 1 77 ? 0.761 -2.143 -1.302 1.00 96.88 77 LEU A C 1
ATOM 561 O O . LEU A 1 77 ? -0.037 -2.308 -0.384 1.00 96.88 77 LEU A O 1
ATOM 565 N N . LEU A 1 78 ? 2.029 -2.558 -1.233 1.00 96.19 78 LEU A N 1
ATOM 566 C CA . LEU A 1 78 ? 2.550 -3.330 -0.102 1.00 96.19 78 LEU A CA 1
ATOM 567 C C . LEU A 1 78 ? 2.519 -2.529 1.201 1.00 96.19 78 LEU A C 1
ATOM 569 O O . LEU A 1 78 ? 2.150 -3.060 2.246 1.00 96.19 78 LEU A O 1
ATOM 573 N N . PHE A 1 79 ? 2.854 -1.243 1.135 1.00 94.19 79 PHE A N 1
ATOM 574 C CA . PHE A 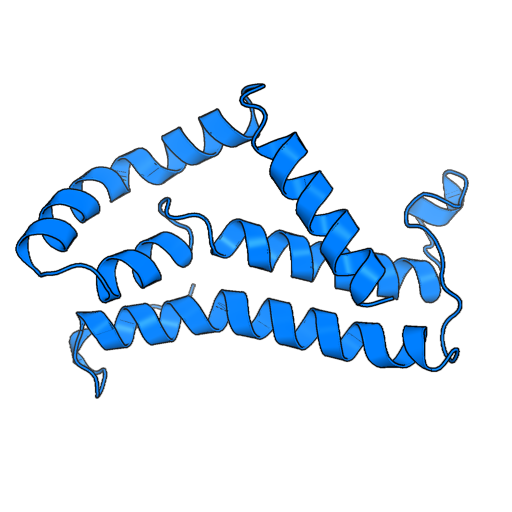1 79 ? 2.817 -0.350 2.283 1.00 94.19 79 PHE A CA 1
ATOM 575 C C . PHE A 1 79 ? 1.384 -0.173 2.790 1.00 94.19 79 PHE A C 1
ATOM 577 O O . PHE A 1 79 ? 1.133 -0.356 3.976 1.00 94.19 79 PHE A O 1
ATOM 584 N N . ASN A 1 80 ? 0.411 0.064 1.903 1.00 95.25 80 ASN A N 1
ATOM 585 C CA . ASN A 1 80 ? -0.995 0.179 2.294 1.00 95.25 80 ASN A CA 1
ATOM 586 C C . ASN A 1 80 ? -1.613 -1.140 2.771 1.00 95.25 80 ASN A C 1
ATOM 588 O O . ASN A 1 80 ? -2.695 -1.097 3.342 1.00 95.25 80 ASN A O 1
ATOM 592 N N . LEU A 1 81 ? -0.969 -2.294 2.586 1.00 94.88 81 LEU A N 1
ATOM 593 C CA . LEU A 1 81 ? -1.416 -3.565 3.166 1.00 94.88 81 LEU A CA 1
ATOM 594 C C . LEU A 1 81 ? -0.921 -3.784 4.603 1.00 94.88 81 LEU A C 1
ATOM 596 O O . LEU A 1 81 ? -1.412 -4.691 5.278 1.00 94.88 81 LEU A O 1
ATOM 600 N N . LEU A 1 82 ? 0.010 -2.965 5.102 1.00 94.44 82 LEU A N 1
ATOM 601 C CA . LEU A 1 82 ? 0.484 -3.081 6.478 1.00 94.44 82 LEU A CA 1
ATOM 602 C C . LEU A 1 82 ? -0.663 -2.793 7.469 1.00 94.44 82 LEU A C 1
ATOM 604 O O . LEU A 1 82 ? -1.353 -1.776 7.342 1.00 94.44 82 LEU A O 1
ATOM 608 N N . PRO A 1 83 ? -0.870 -3.645 8.491 1.00 93.00 83 PRO A N 1
ATOM 609 C CA . PRO A 1 83 ? -1.967 -3.510 9.449 1.00 93.00 83 PRO A CA 1
ATOM 610 C C . PRO A 1 83 ? -1.653 -2.470 10.540 1.00 93.00 83 PRO A C 1
ATOM 612 O O . PRO A 1 83 ? -1.721 -2.761 11.730 1.00 93.00 83 PRO A O 1
ATOM 615 N N . ILE A 1 84 ? -1.262 -1.256 10.147 1.00 93.94 84 ILE A N 1
ATOM 616 C CA . ILE A 1 84 ? -0.787 -0.196 11.048 1.00 93.94 84 ILE A CA 1
ATOM 617 C C . ILE A 1 84 ? -1.467 1.118 10.671 1.00 93.94 84 ILE A C 1
ATOM 619 O O . ILE A 1 84 ? -1.426 1.529 9.516 1.00 93.94 84 ILE A O 1
ATOM 623 N N . ALA A 1 85 ? -2.096 1.800 11.628 1.00 91.81 85 ALA A N 1
ATOM 624 C CA . ALA A 1 85 ? -2.679 3.114 11.366 1.00 91.81 85 ALA A CA 1
ATOM 625 C C . ALA A 1 85 ? -1.574 4.139 11.021 1.00 91.81 85 ALA A C 1
ATOM 627 O O . ALA A 1 85 ? -0.503 4.095 11.623 1.00 91.81 85 ALA A O 1
ATOM 628 N N . PRO A 1 86 ? -1.791 5.078 10.083 1.00 90.94 86 PRO A N 1
ATOM 629 C CA . PRO A 1 86 ? -3.049 5.409 9.406 1.00 90.94 86 PRO A CA 1
ATOM 630 C C . PRO A 1 86 ? -3.293 4.656 8.081 1.00 90.94 86 PRO A C 1
ATOM 632 O O . PRO A 1 86 ? -4.169 5.060 7.315 1.00 90.94 86 PRO A O 1
ATOM 635 N N . LEU A 1 87 ? -2.525 3.602 7.789 1.00 93.44 87 LEU A N 1
ATOM 636 C CA . LEU A 1 87 ? -2.551 2.893 6.506 1.00 93.44 87 LEU A CA 1
ATOM 637 C C . LEU A 1 87 ? -3.864 2.134 6.295 1.00 93.44 87 LEU A C 1
ATOM 639 O O . LEU A 1 87 ? -4.561 1.765 7.245 1.00 93.44 87 LEU A O 1
ATOM 643 N N . ASP A 1 88 ? -4.202 1.880 5.032 1.00 94.25 88 ASP A N 1
ATOM 644 C CA . ASP A 1 88 ? -5.483 1.269 4.672 1.00 94.25 88 ASP A CA 1
ATOM 645 C C . ASP A 1 88 ? -5.634 -0.162 5.212 1.00 94.25 88 ASP A C 1
ATOM 647 O O . ASP A 1 88 ? -6.718 -0.543 5.656 1.00 94.25 88 ASP A O 1
ATOM 651 N N . GLY A 1 89 ? -4.544 -0.927 5.288 1.00 92.81 89 GLY A N 1
ATOM 652 C CA . GLY A 1 89 ? -4.498 -2.297 5.798 1.00 92.81 89 GLY A CA 1
ATOM 653 C C . GLY A 1 89 ? -4.991 -2.413 7.238 1.00 92.81 89 GLY A C 1
ATOM 654 O O . GLY A 1 89 ? -5.632 -3.402 7.592 1.00 92.81 89 GLY A O 1
ATOM 655 N N . PHE A 1 90 ? -4.804 -1.369 8.052 1.00 94.19 90 PHE A N 1
ATOM 656 C CA . PHE A 1 90 ? -5.373 -1.289 9.398 1.00 94.19 90 PHE A CA 1
ATOM 657 C C . PHE A 1 90 ? -6.907 -1.307 9.372 1.00 94.19 90 PHE A C 1
ATOM 659 O O . PHE A 1 90 ? -7.541 -2.084 10.085 1.00 94.19 90 PHE A O 1
ATOM 666 N N . LYS A 1 91 ? -7.519 -0.483 8.515 1.00 92.19 91 LYS A N 1
ATOM 667 C CA . LYS A 1 91 ? -8.982 -0.387 8.375 1.00 92.19 91 LYS A CA 1
ATOM 668 C C . LYS A 1 91 ? -9.570 -1.631 7.714 1.00 92.19 91 LYS A C 1
ATOM 670 O O . LYS A 1 91 ? -10.644 -2.077 8.115 1.00 92.19 91 LYS A O 1
ATOM 675 N N . VAL A 1 92 ? -8.860 -2.204 6.739 1.00 93.81 92 VAL A N 1
ATOM 676 C CA . VAL A 1 92 ? -9.222 -3.489 6.129 1.00 93.81 92 VAL A CA 1
ATOM 677 C C . VAL A 1 92 ? -9.262 -4.574 7.205 1.00 93.81 92 VAL A C 1
ATOM 679 O O . VAL A 1 92 ? -10.291 -5.231 7.366 1.00 93.81 92 VAL A O 1
ATOM 682 N N . LEU A 1 93 ? -8.198 -4.706 8.006 1.00 93.75 93 LEU A N 1
ATOM 683 C CA . LEU A 1 93 ? -8.121 -5.691 9.085 1.00 93.75 93 LEU A CA 1
ATOM 684 C C . LEU A 1 93 ? -9.219 -5.486 10.135 1.00 93.75 93 LEU A C 1
ATOM 686 O O . LEU A 1 93 ? -9.863 -6.452 10.546 1.00 93.75 93 LEU A O 1
ATOM 690 N N . LEU A 1 94 ? -9.491 -4.236 10.528 1.00 92.44 94 LEU A N 1
ATOM 691 C CA . LEU A 1 94 ? -10.602 -3.924 11.426 1.00 92.44 94 LEU A CA 1
ATOM 692 C C . LEU A 1 94 ? -11.930 -4.451 10.886 1.00 92.44 94 LEU A C 1
ATOM 694 O O . LEU A 1 94 ? -12.705 -4.981 11.673 1.00 92.44 94 LEU A O 1
ATOM 698 N N . GLY A 1 95 ? -12.181 -4.353 9.577 1.00 89.88 95 GLY A N 1
ATOM 699 C CA . GLY A 1 95 ? -13.378 -4.893 8.932 1.00 89.88 95 GLY A CA 1
ATOM 700 C C . GLY A 1 95 ? -13.548 -6.401 9.063 1.00 89.88 95 GLY A C 1
ATOM 701 O O . GLY A 1 95 ? -14.670 -6.862 9.268 1.00 89.88 95 GLY A O 1
ATOM 702 N N . PHE A 1 96 ? -12.443 -7.145 8.972 1.00 91.19 96 PHE A N 1
ATOM 703 C CA . PHE A 1 96 ? -12.427 -8.610 9.021 1.00 91.19 96 PHE A CA 1
ATOM 704 C C . PHE A 1 96 ? -12.499 -9.187 10.439 1.00 91.19 96 PHE A C 1
ATOM 706 O O . PHE A 1 96 ? -13.034 -10.277 10.631 1.00 91.19 96 PHE A O 1
ATOM 713 N N . LEU A 1 97 ? -11.968 -8.485 11.444 1.00 92.06 97 LEU A N 1
ATOM 714 C CA . LEU A 1 97 ? -11.963 -8.970 12.828 1.00 92.06 97 LEU A CA 1
ATOM 715 C C . LEU A 1 97 ? -13.386 -9.053 13.415 1.00 92.06 97 LEU A C 1
ATOM 717 O O . LEU A 1 97 ? -14.234 -8.236 13.064 1.00 92.06 97 LEU A O 1
ATOM 721 N N . PRO A 1 98 ? -13.683 -9.951 14.373 1.00 90.31 98 PRO A N 1
ATOM 722 C CA . PRO A 1 98 ? -14.934 -9.908 15.136 1.00 90.31 98 PRO A CA 1
ATOM 723 C C . PRO A 1 98 ? -15.001 -8.652 16.026 1.00 90.31 98 PRO A C 1
ATOM 725 O O . PRO A 1 98 ? -13.976 -8.045 16.336 1.00 90.31 98 PRO A O 1
ATOM 728 N N . TRP A 1 99 ? -16.205 -8.236 16.438 1.00 87.56 99 TRP A N 1
ATOM 729 C CA . TRP A 1 99 ? -16.424 -6.962 17.151 1.00 87.56 99 TRP A CA 1
ATOM 730 C C . TRP A 1 99 ? -15.516 -6.738 18.383 1.00 87.56 99 TRP A C 1
ATOM 732 O O . TRP A 1 99 ? -14.882 -5.683 18.456 1.00 87.56 99 TRP A O 1
ATOM 742 N N . PRO A 1 100 ? -15.341 -7.711 19.304 1.00 91.81 100 PRO A N 1
ATOM 743 C CA . PRO A 1 100 ? -14.484 -7.512 20.478 1.00 91.81 100 PRO A CA 1
ATOM 744 C C . PRO A 1 100 ? -13.004 -7.309 20.114 1.00 91.81 100 PRO A C 1
ATOM 746 O O . PRO A 1 100 ? -12.303 -6.490 20.716 1.00 91.81 100 PRO A O 1
ATOM 749 N N . ALA A 1 101 ? -12.533 -8.027 19.090 1.00 92.31 101 ALA A N 1
ATOM 750 C CA . ALA A 1 101 ? -11.162 -7.923 18.607 1.00 92.31 101 ALA A CA 1
ATOM 751 C C . ALA A 1 101 ? -10.928 -6.599 17.870 1.00 92.31 101 ALA A C 1
ATOM 753 O O . ALA A 1 101 ? -9.909 -5.954 18.100 1.00 92.31 101 ALA A O 1
ATOM 754 N N . SER A 1 102 ? -11.884 -6.143 17.048 1.00 91.50 102 SER A N 1
ATOM 755 C CA . SER A 1 102 ? -11.759 -4.858 16.350 1.00 91.50 10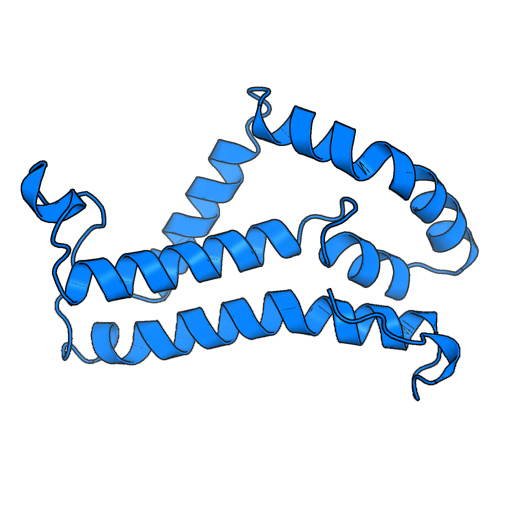2 SER A CA 1
ATOM 756 C C . SER A 1 102 ? -11.713 -3.674 17.313 1.00 91.50 102 SER A C 1
ATOM 758 O O . SER A 1 102 ? -10.925 -2.760 17.108 1.00 91.50 102 SER A O 1
ATOM 760 N N . GLU A 1 103 ? -12.507 -3.695 18.388 1.00 91.38 103 GLU A N 1
ATOM 761 C CA . GLU A 1 103 ? -12.482 -2.634 19.404 1.00 91.38 103 GLU A CA 1
ATOM 762 C C . GLU A 1 103 ? -11.148 -2.595 20.154 1.00 91.38 103 GLU A C 1
ATOM 764 O O . GLU A 1 103 ? -10.589 -1.525 20.389 1.00 91.38 103 GLU A O 1
ATOM 769 N N . THR A 1 104 ? -10.601 -3.766 20.487 1.00 92.81 104 THR A N 1
ATOM 770 C CA . THR A 1 104 ? -9.289 -3.866 21.137 1.00 92.81 104 THR A CA 1
ATOM 771 C C . THR A 1 104 ? -8.180 -3.387 20.206 1.00 92.81 104 THR A C 1
ATOM 773 O O . THR A 1 104 ? -7.330 -2.604 20.620 1.00 92.81 104 THR A O 1
ATOM 776 N N . PHE A 1 105 ? -8.220 -3.789 18.935 1.00 92.44 105 PHE A N 1
ATOM 777 C CA . PHE A 1 105 ? -7.230 -3.386 17.942 1.00 92.44 105 PHE A CA 1
ATOM 778 C C . PHE A 1 105 ? -7.306 -1.886 17.627 1.00 92.44 105 PHE A C 1
ATOM 780 O O . PHE A 1 105 ? -6.268 -1.237 17.511 1.00 92.44 105 PHE A O 1
ATOM 787 N N . ARG A 1 106 ? -8.507 -1.289 17.599 1.00 92.56 106 ARG A N 1
ATOM 788 C CA . ARG A 1 106 ? -8.688 0.158 17.384 1.00 92.56 106 ARG A CA 1
ATOM 789 C C . ARG A 1 106 ? -7.999 1.008 18.455 1.00 92.56 106 ARG 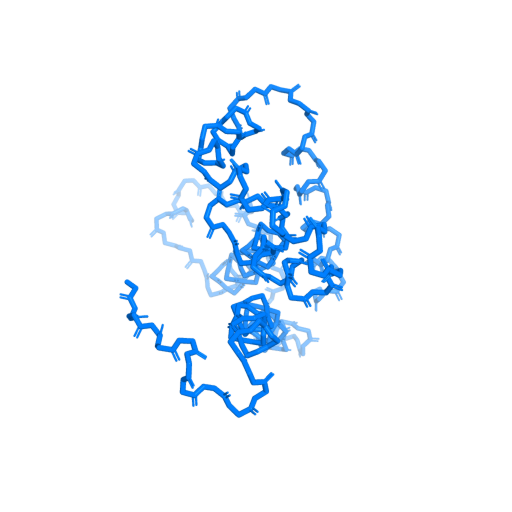A C 1
ATOM 791 O O . ARG A 1 106 ? -7.549 2.106 18.157 1.00 92.56 106 ARG A O 1
ATOM 798 N N . LYS A 1 107 ? -7.811 0.495 19.677 1.00 93.00 107 LYS A N 1
ATOM 799 C CA . LYS A 1 107 ? -7.046 1.199 20.728 1.00 93.00 107 LYS A CA 1
ATOM 800 C C . LYS A 1 107 ? -5.578 1.439 20.354 1.00 93.00 107 LYS A C 1
ATOM 802 O O . LYS A 1 107 ? -4.953 2.315 20.940 1.00 93.00 107 LYS A O 1
ATOM 807 N N . SER A 1 108 ? -5.033 0.688 19.393 1.00 92.50 108 SER A N 1
ATOM 808 C CA . SER A 1 108 ? -3.671 0.894 18.884 1.00 92.50 108 SER A CA 1
ATOM 809 C C . SER A 1 108 ? -3.563 2.016 17.841 1.00 92.50 108 SER A C 1
ATOM 811 O O . SER A 1 108 ? -2.457 2.471 17.560 1.00 92.50 108 SER A O 1
ATOM 813 N N . GLU A 1 109 ? -4.689 2.510 17.312 1.00 93.25 109 GLU A N 1
ATOM 814 C CA . GLU A 1 109 ? -4.737 3.538 16.263 1.00 93.25 109 GLU A CA 1
ATOM 815 C C . GLU A 1 109 ? -3.919 4.805 16.595 1.00 93.25 109 GLU A C 1
ATOM 817 O O . GLU A 1 109 ? -3.141 5.228 15.737 1.00 93.25 109 GLU A O 1
ATOM 822 N N . PRO A 1 110 ? -3.970 5.374 17.822 1.00 94.25 110 PRO A N 1
ATOM 823 C CA . PRO A 1 110 ? -3.190 6.569 18.165 1.00 94.25 110 PRO A CA 1
ATOM 824 C C . PRO A 1 110 ? -1.672 6.345 18.149 1.00 94.25 110 PRO A C 1
ATOM 826 O O . PRO A 1 110 ? -0.912 7.275 17.894 1.00 94.25 110 PRO A O 1
ATOM 829 N N . PHE A 1 111 ? -1.222 5.114 18.411 1.00 94.19 111 PHE A N 1
ATOM 830 C CA . PHE A 1 111 ? 0.197 4.749 18.395 1.00 94.19 111 PHE A CA 1
ATOM 831 C C . PHE A 1 111 ? 0.693 4.383 16.992 1.00 94.19 111 PHE A C 1
ATOM 833 O O . PHE A 1 111 ? 1.901 4.310 16.774 1.00 94.19 111 PHE A O 1
ATOM 840 N N . GLY A 1 112 ? -0.217 4.177 16.035 1.00 93.19 112 GLY A N 1
ATOM 841 C CA . GLY A 1 112 ? 0.094 3.752 14.673 1.00 93.19 112 GLY A CA 1
ATOM 842 C C . GLY A 1 112 ? 1.175 4.592 13.982 1.00 93.19 112 GLY A C 1
ATOM 843 O O . GLY A 1 112 ? 2.175 4.014 13.557 1.00 93.19 112 GLY A O 1
ATOM 844 N N . PRO A 1 113 ? 1.063 5.936 13.934 1.00 93.44 113 PRO A N 1
ATOM 845 C CA . PRO A 1 113 ? 2.083 6.780 13.310 1.00 93.44 113 PRO A CA 1
ATOM 846 C C . PRO A 1 113 ? 3.478 6.618 13.929 1.00 93.44 113 PRO A C 1
ATOM 848 O O . PRO A 1 113 ? 4.473 6.602 13.207 1.00 93.44 113 PRO A O 1
ATOM 851 N N . LEU A 1 114 ? 3.558 6.454 15.255 1.00 94.31 114 LEU A N 1
ATOM 852 C CA . LEU A 1 114 ? 4.823 6.249 15.961 1.00 94.31 114 LEU A CA 1
ATOM 853 C C . LEU A 1 114 ? 5.427 4.877 15.637 1.00 94.31 114 LEU A C 1
ATOM 855 O O . LEU A 1 114 ? 6.624 4.780 15.375 1.00 94.31 114 LEU A O 1
ATOM 859 N N . ILE A 1 115 ? 4.599 3.828 15.616 1.00 92.12 115 ILE A N 1
ATOM 860 C CA . ILE A 1 115 ? 5.012 2.469 15.236 1.00 92.12 115 ILE A CA 1
ATOM 861 C C . ILE A 1 115 ? 5.506 2.454 13.788 1.00 92.12 115 ILE A C 1
ATOM 863 O O . ILE A 1 115 ? 6.547 1.870 13.498 1.00 92.12 115 ILE A O 1
ATOM 867 N N . LEU A 1 116 ? 4.791 3.126 12.883 1.00 91.50 116 LEU A N 1
ATOM 868 C CA . LEU A 1 116 ? 5.169 3.221 11.479 1.00 91.50 116 LEU A CA 1
ATOM 869 C C . LEU A 1 116 ? 6.522 3.916 11.310 1.00 91.50 116 LEU A C 1
ATOM 871 O O . LEU A 1 116 ? 7.385 3.414 10.594 1.00 91.50 116 LEU A O 1
ATOM 875 N N . LEU A 1 117 ? 6.729 5.038 12.005 1.00 91.25 117 LEU A N 1
ATOM 876 C CA . LEU A 1 117 ? 8.003 5.749 11.996 1.00 91.25 117 LEU A CA 1
ATOM 877 C C . LEU A 1 117 ? 9.134 4.854 12.518 1.00 91.25 117 LEU A C 1
ATOM 879 O O . LEU A 1 117 ? 10.169 4.727 11.870 1.00 91.25 117 LEU A O 1
ATOM 883 N N . ALA A 1 118 ? 8.920 4.180 13.649 1.00 91.62 118 ALA A N 1
ATOM 884 C CA . ALA A 1 118 ? 9.899 3.256 14.207 1.00 91.62 118 ALA A CA 1
ATOM 885 C C . ALA A 1 118 ? 10.249 2.133 13.218 1.00 91.62 118 ALA A C 1
ATOM 887 O O . ALA A 1 118 ? 11.421 1.833 13.029 1.00 91.62 118 ALA A O 1
ATOM 888 N N . LEU A 1 119 ? 9.266 1.552 12.531 1.00 89.06 119 LEU A N 1
ATOM 889 C CA . LEU A 1 119 ? 9.495 0.479 11.561 1.00 89.06 119 LEU A CA 1
ATOM 890 C C . LEU A 1 119 ? 10.261 0.926 10.310 1.00 89.06 119 LEU A C 1
ATOM 892 O O . LEU A 1 119 ? 11.038 0.139 9.773 1.00 89.06 119 LEU A O 1
ATOM 896 N N . VAL A 1 120 ? 10.038 2.157 9.844 1.00 86.75 120 VAL A N 1
ATOM 897 C CA . VAL A 1 120 ? 10.713 2.708 8.658 1.00 86.75 120 VAL A CA 1
ATOM 898 C C . VAL A 1 120 ? 12.147 3.136 8.976 1.00 86.75 120 VAL A C 1
ATOM 900 O O . VAL A 1 120 ? 13.039 2.917 8.159 1.00 86.75 120 VAL A O 1
ATOM 903 N N . PHE A 1 121 ? 12.378 3.741 10.144 1.00 87.75 121 PHE A N 1
ATOM 904 C CA . PHE A 1 121 ? 13.676 4.327 10.496 1.00 87.75 121 PHE A CA 1
ATOM 905 C C . PHE A 1 121 ? 14.602 3.383 11.268 1.00 87.75 121 PHE A C 1
ATOM 907 O O . PHE A 1 121 ? 15.820 3.536 11.192 1.00 87.75 121 PHE A O 1
ATOM 914 N N . LEU A 1 122 ? 14.063 2.412 12.011 1.00 90.50 122 LEU A N 1
ATOM 915 C CA . LEU A 1 122 ? 14.884 1.415 12.692 1.00 90.50 122 LEU A CA 1
ATOM 916 C C . LEU A 1 122 ? 15.211 0.254 11.741 1.00 90.50 122 LEU A C 1
ATOM 918 O O . LEU A 1 122 ? 14.367 -0.136 10.930 1.00 90.50 122 LEU A O 1
ATOM 922 N N . PRO A 1 123 ? 16.399 -0.365 11.868 1.00 80.12 123 PRO A N 1
ATOM 923 C CA . PRO A 1 123 ? 16.804 -1.512 11.061 1.00 80.12 123 PRO A CA 1
ATOM 924 C C . PRO A 1 123 ? 16.085 -2.787 11.533 1.00 80.12 123 PRO A C 1
ATOM 926 O O . PRO A 1 123 ? 16.686 -3.720 12.051 1.00 80.12 123 PRO A O 1
ATOM 929 N N . THR A 1 124 ? 14.764 -2.821 11.370 1.00 82.31 124 THR A N 1
ATOM 930 C CA . THR A 1 124 ? 13.885 -3.931 11.773 1.00 82.31 124 THR A CA 1
ATOM 931 C C . THR A 1 124 ? 13.839 -5.058 10.740 1.00 82.31 124 THR A C 1
ATOM 933 O O . THR A 1 124 ? 13.213 -6.087 10.973 1.00 82.31 124 THR A O 1
ATOM 936 N N . GLY A 1 125 ? 14.464 -4.860 9.574 1.00 86.25 125 GLY A N 1
ATOM 937 C CA . GLY A 1 125 ? 14.377 -5.762 8.425 1.00 86.25 125 GLY A CA 1
ATOM 938 C C . GLY A 1 125 ? 13.094 -5.605 7.603 1.00 86.25 125 GLY A C 1
ATOM 939 O O . GLY A 1 125 ? 13.027 -6.143 6.499 1.00 86.25 125 GLY A O 1
ATOM 940 N N . LEU A 1 126 ? 12.104 -4.826 8.068 1.00 88.06 126 LEU A N 1
ATOM 941 C CA . LEU A 1 126 ? 10.870 -4.573 7.316 1.00 88.06 126 LEU A CA 1
ATOM 942 C C . LEU A 1 126 ? 11.167 -3.947 5.951 1.00 88.06 126 LEU A C 1
ATOM 944 O O . LEU A 1 126 ? 10.608 -4.371 4.945 1.00 88.06 126 LEU A O 1
ATOM 948 N N . THR A 1 127 ? 12.067 -2.967 5.903 1.00 87.12 127 THR A N 1
ATOM 949 C CA . THR A 1 127 ? 12.478 -2.315 4.654 1.00 87.12 127 THR A CA 1
ATOM 950 C C . THR A 1 127 ? 13.098 -3.315 3.678 1.00 87.12 127 THR A C 1
ATOM 952 O O . THR A 1 127 ? 12.759 -3.305 2.496 1.00 87.12 127 THR A O 1
ATOM 955 N N . THR A 1 128 ? 13.927 -4.241 4.161 1.00 89.81 128 THR A N 1
ATOM 956 C CA . THR A 1 128 ? 14.515 -5.322 3.354 1.00 89.81 128 THR A CA 1
ATOM 957 C C . THR A 1 128 ? 13.449 -6.273 2.813 1.00 89.81 128 THR A C 1
ATOM 959 O O . THR A 1 128 ? 13.471 -6.624 1.637 1.00 89.81 128 THR A O 1
ATOM 962 N N . ILE A 1 129 ? 12.477 -6.659 3.643 1.00 91.62 129 ILE A N 1
ATOM 963 C CA . ILE A 1 129 ? 11.371 -7.528 3.223 1.00 91.62 129 ILE A CA 1
ATOM 964 C C . ILE A 1 129 ? 10.506 -6.822 2.174 1.00 91.62 129 ILE A C 1
ATOM 966 O O . ILE A 1 129 ? 10.236 -7.390 1.119 1.00 91.62 129 ILE A O 1
ATOM 970 N N . LEU A 1 130 ? 10.103 -5.573 2.426 1.00 92.31 130 LEU A N 1
ATOM 971 C CA . LEU A 1 130 ? 9.273 -4.796 1.506 1.00 92.31 130 LEU A CA 1
ATOM 972 C C . LEU A 1 130 ? 9.975 -4.561 0.171 1.00 92.31 130 LEU A C 1
ATOM 974 O O . LEU A 1 130 ? 9.359 -4.742 -0.875 1.00 92.31 130 LEU A O 1
ATOM 978 N N . THR A 1 131 ? 11.257 -4.198 0.182 1.00 90.75 131 THR A N 1
ATOM 979 C CA . THR A 1 131 ? 12.033 -4.001 -1.053 1.00 90.75 131 THR A CA 1
ATOM 980 C C . THR A 1 131 ? 12.236 -5.310 -1.812 1.00 90.75 131 THR A C 1
ATOM 982 O O . THR A 1 131 ? 12.061 -5.329 -3.028 1.00 90.75 131 THR A O 1
ATOM 985 N N . GLY A 1 132 ? 12.512 -6.418 -1.117 1.00 92.62 132 GLY A N 1
ATOM 986 C CA . GLY A 1 132 ? 12.600 -7.750 -1.718 1.00 92.62 132 GLY A CA 1
ATOM 987 C C . GLY A 1 132 ? 11.293 -8.178 -2.389 1.00 92.62 132 GLY A C 1
ATOM 988 O O . GLY A 1 132 ? 11.299 -8.555 -3.560 1.00 92.62 132 GLY A O 1
ATOM 989 N N . LEU A 1 133 ? 10.163 -8.047 -1.685 1.00 94.44 133 LEU A N 1
ATOM 990 C CA . LEU A 1 133 ? 8.834 -8.337 -2.231 1.00 94.44 133 LEU A CA 1
ATOM 991 C C . LEU A 1 133 ? 8.481 -7.417 -3.398 1.00 94.44 133 LEU A C 1
ATOM 993 O O . LEU A 1 133 ? 7.954 -7.884 -4.402 1.00 94.44 133 LEU A O 1
ATOM 997 N N . THR A 1 134 ? 8.801 -6.128 -3.294 1.00 94.06 134 THR A N 1
ATOM 998 C CA . THR A 1 134 ? 8.570 -5.162 -4.374 1.00 94.06 134 THR A CA 1
ATOM 999 C C . THR A 1 134 ? 9.323 -5.583 -5.627 1.00 94.06 134 THR A C 1
ATOM 1001 O O . THR A 1 134 ? 8.719 -5.706 -6.686 1.00 94.06 134 THR A O 1
ATOM 1004 N N . ASN A 1 135 ? 10.624 -5.852 -5.512 1.00 92.50 135 ASN A N 1
ATOM 1005 C CA . ASN A 1 135 ? 11.447 -6.247 -6.651 1.00 92.50 135 ASN A CA 1
ATOM 1006 C C . ASN A 1 135 ? 10.973 -7.574 -7.257 1.00 92.50 135 ASN A C 1
ATOM 1008 O O . ASN A 1 135 ? 10.944 -7.707 -8.477 1.00 92.50 135 ASN A O 1
ATOM 1012 N N . TRP A 1 136 ? 10.548 -8.524 -6.421 1.00 93.94 136 TRP A N 1
ATOM 1013 C CA . TRP A 1 136 ? 9.976 -9.787 -6.882 1.00 93.94 136 TRP A CA 1
ATOM 1014 C C . TRP A 1 136 ? 8.673 -9.584 -7.666 1.00 93.94 136 TRP A C 1
ATOM 1016 O O . TRP A 1 136 ? 8.539 -10.109 -8.767 1.00 93.94 136 TRP A O 1
ATOM 1026 N N . ILE A 1 137 ? 7.735 -8.780 -7.152 1.00 94.31 137 ILE A N 1
ATOM 1027 C CA . ILE A 1 137 ? 6.475 -8.473 -7.848 1.00 94.31 137 ILE A CA 1
ATOM 1028 C C . ILE A 1 137 ? 6.747 -7.719 -9.152 1.00 94.31 137 ILE A C 1
ATOM 1030 O O . ILE A 1 137 ? 6.182 -8.066 -10.186 1.00 94.31 137 ILE A O 1
ATOM 1034 N N . VAL A 1 138 ? 7.616 -6.707 -9.132 1.00 91.94 138 VAL A N 1
ATOM 1035 C CA . VAL A 1 138 ? 7.951 -5.927 -10.332 1.00 91.94 138 VAL A CA 1
ATOM 1036 C C . VAL A 1 138 ? 8.585 -6.814 -11.404 1.00 91.94 138 VAL A C 1
ATOM 1038 O O . VAL A 1 138 ? 8.175 -6.716 -12.553 1.00 91.94 138 VAL A O 1
ATOM 1041 N N . GLY A 1 139 ? 9.489 -7.728 -11.036 1.00 90.00 139 GLY A N 1
ATOM 1042 C CA . GLY A 1 139 ? 10.080 -8.690 -11.976 1.00 90.00 139 GLY A CA 1
ATOM 1043 C C . GLY A 1 139 ? 9.115 -9.773 -12.477 1.00 90.00 139 GLY A C 1
ATOM 1044 O O . GLY A 1 139 ? 9.413 -10.464 -13.443 1.00 90.00 139 GLY A O 1
ATOM 1045 N N . ILE A 1 140 ? 7.955 -9.953 -11.835 1.00 91.31 140 ILE A N 1
ATOM 1046 C CA . ILE A 1 140 ? 6.861 -10.759 -12.398 1.00 91.31 140 ILE A CA 1
ATOM 1047 C C . ILE A 1 140 ? 6.058 -9.939 -13.406 1.00 91.31 140 ILE A C 1
ATOM 1049 O O . ILE A 1 140 ? 5.560 -10.502 -14.382 1.00 91.31 140 ILE A O 1
ATOM 1053 N N . LEU A 1 141 ? 5.867 -8.644 -13.146 1.00 89.44 141 LEU A N 1
ATOM 1054 C CA . LEU A 1 141 ? 5.061 -7.755 -13.979 1.00 89.44 141 LEU A CA 1
ATOM 1055 C C . LEU A 1 141 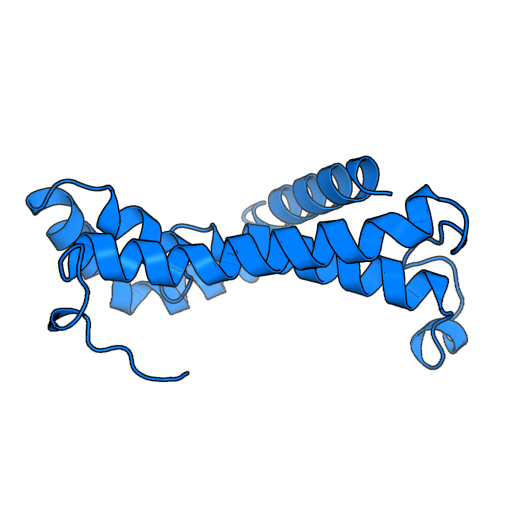? 5.757 -7.413 -15.301 1.00 89.44 141 LEU A C 1
ATOM 1057 O O . LEU A 1 141 ? 5.096 -7.460 -16.343 1.00 89.44 141 LEU A O 1
ATOM 1061 N N . VAL A 1 142 ? 7.053 -7.105 -15.237 1.00 86.38 142 VAL A N 1
ATOM 1062 C CA . VAL A 1 142 ? 7.928 -6.677 -16.339 1.00 86.38 142 VAL A CA 1
ATOM 1063 C C . VAL A 1 142 ? 8.943 -7.765 -16.642 1.00 86.38 142 VAL A C 1
ATOM 1065 O O . VAL A 1 142 ? 9.004 -8.171 -17.822 1.00 86.38 142 VAL A O 1
#

Radius of gyration: 18.13 Å; chains: 1; bounding box: 49×26×48 Å

pLDDT: mean 87.92, std 9.76, range [53.72, 97.81]

Foldseek 3Di:
DDDDDLCPAPVHNQLRLLVVLVVQLVVLVVQLLVLLVCCVVVVAPQDDLPPDDPVCVVVPDPNNVSLVSNLVSLLSNVVLCPCAPPHSVVSNVLSVDPPVVSVVSVVCRVCRVVVVVCVVPPPPCPVVVSVVVSVVVSVVSD

Secondary structure (DSSP, 8-state):
-----GGG-TTHHHHHHHHHHHHHHHHHHHHHHHHHHHHHTTSS----TT-S-HHHHHS--HHHHHHHHHHHHHHHHHHHTSSSTTSHHHHHHHHHS-HHHHHHHHTTGGGHHHHHHHHHHS--SHHHHHHHHHHHHHHHH-